Protein AF-A0A920KFE5-F1 (afdb_monomer)

Sequence (121 aa):
MVWNMKVQELPQKAFAKYIPFSNIFLTIAVVLFAVSTMISWSYYGLQSWKYLFGRGKRADITYKLLFLLFVVIGASASMNSVWGFSDAMIFAMVFPNMIGLYLLFPVVKMQLQRYLEAIKK

pLDDT: mean 78.82, std 10.47, range [38.78, 93.25]

Secondary structure (DSSP, 8-state):
----HHHHHHHHHHHHHHSTTHHHHHHHHHHHHHHHHHHHHHHHHHHHHHHHH-S-HHHHHHHHHHHHHHHHHHHHS-HHHHHHHHHHHHHHHHHHHHHHHHHHHHHHHHHHHHHHHHHT-

Structure (mmCIF, N/CA/C/O backbone):
data_AF-A0A920KFE5-F1
#
_entry.id   AF-A0A920KFE5-F1
#
loop_
_atom_site.group_PDB
_atom_site.id
_atom_site.type_symbol
_atom_site.label_atom_id
_atom_site.label_alt_id
_atom_site.label_comp_id
_atom_site.label_asym_id
_atom_site.label_entity_id
_atom_site.label_seq_id
_atom_site.pdbx_PDB_ins_code
_atom_site.Cartn_x
_atom_site.Cartn_y
_atom_site.Cartn_z
_atom_site.occupancy
_atom_site.B_iso_or_equiv
_atom_site.auth_seq_id
_atom_site.auth_comp_id
_atom_site.auth_asym_id
_atom_site.auth_atom_id
_atom_site.pdbx_PDB_model_num
ATOM 1 N N . MET A 1 1 ? -4.751 -0.201 -10.730 1.00 42.47 1 MET A N 1
ATOM 2 C CA . MET A 1 1 ? -3.840 0.960 -10.926 1.00 42.47 1 MET A CA 1
ATOM 3 C C . MET A 1 1 ? -3.102 0.661 -12.211 1.00 42.47 1 MET A C 1
ATOM 5 O O . MET A 1 1 ? -2.198 -0.155 -12.178 1.00 42.47 1 MET A O 1
ATOM 9 N N . VAL A 1 2 ? -3.563 1.205 -13.338 1.00 38.78 2 VAL A N 1
ATOM 10 C CA . VAL A 1 2 ? -3.136 0.775 -14.680 1.00 38.78 2 VAL A CA 1
ATOM 11 C C . VAL A 1 2 ? -2.155 1.794 -15.255 1.00 38.78 2 VAL A C 1
ATOM 13 O O . VAL A 1 2 ? -2.545 2.741 -15.930 1.00 38.78 2 VAL A O 1
ATOM 16 N N . TRP A 1 3 ? -0.869 1.613 -14.965 1.00 52.53 3 TRP A N 1
ATOM 17 C CA . TRP A 1 3 ? 0.235 2.394 -15.534 1.00 52.53 3 TRP A CA 1
ATOM 18 C C . TRP A 1 3 ? 0.879 1.644 -16.702 1.00 52.53 3 TRP A C 1
ATOM 20 O O . TRP A 1 3 ? 2.064 1.328 -16.670 1.00 52.53 3 TRP A O 1
ATOM 30 N N . ASN A 1 4 ? 0.114 1.326 -17.748 1.00 55.53 4 ASN A N 1
ATOM 31 C CA . ASN A 1 4 ? 0.712 0.691 -18.923 1.00 55.53 4 ASN A CA 1
ATOM 32 C C . ASN A 1 4 ? 1.717 1.652 -19.593 1.00 55.53 4 ASN A C 1
ATOM 34 O O . ASN A 1 4 ? 1.533 2.869 -19.536 1.00 55.53 4 ASN A O 1
ATOM 38 N N . MET A 1 5 ? 2.750 1.129 -20.263 1.00 57.16 5 MET A N 1
ATOM 39 C CA . MET A 1 5 ? 3.823 1.936 -20.875 1.00 57.16 5 MET A CA 1
ATOM 40 C C . MET A 1 5 ? 3.271 3.045 -21.791 1.00 57.16 5 MET A C 1
ATOM 42 O O . MET A 1 5 ? 3.742 4.179 -21.755 1.00 57.16 5 MET A O 1
ATOM 46 N N . LYS A 1 6 ? 2.161 2.779 -22.493 1.00 58.25 6 LYS A N 1
ATOM 47 C CA . LYS A 1 6 ? 1.459 3.777 -23.322 1.00 58.25 6 LYS A CA 1
ATOM 48 C C . LYS A 1 6 ? 0.950 4.998 -22.544 1.00 58.25 6 LYS A C 1
ATOM 50 O O . LYS A 1 6 ? 0.946 6.099 -23.086 1.00 58.25 6 LYS A O 1
ATOM 55 N N . VAL A 1 7 ? 0.528 4.822 -21.291 1.00 63.78 7 VAL A N 1
ATOM 56 C CA . VAL A 1 7 ? 0.017 5.906 -20.432 1.00 63.78 7 VAL A CA 1
ATOM 57 C C . VAL A 1 7 ? 1.150 6.827 -19.984 1.00 63.78 7 VAL A C 1
ATOM 59 O O . VAL A 1 7 ? 0.916 8.012 -19.786 1.00 63.78 7 VAL A O 1
ATOM 62 N N . GLN A 1 8 ? 2.379 6.316 -19.863 1.00 60.91 8 GLN A N 1
ATOM 63 C CA . GLN A 1 8 ? 3.544 7.131 -19.506 1.00 60.91 8 GLN A CA 1
ATOM 64 C C . GLN A 1 8 ? 4.133 7.879 -20.711 1.00 60.91 8 GLN A C 1
ATOM 66 O O . GLN A 1 8 ? 4.607 9.007 -20.566 1.00 60.91 8 GLN A O 1
ATOM 71 N N . GLU A 1 9 ? 4.044 7.300 -21.910 1.00 64.44 9 GLU A N 1
ATOM 72 C CA . GLU A 1 9 ? 4.538 7.933 -23.138 1.00 64.44 9 GLU A CA 1
ATOM 73 C C . GLU A 1 9 ? 3.733 9.169 -23.561 1.00 64.44 9 GLU A C 1
ATOM 75 O O . GLU A 1 9 ? 4.300 10.118 -24.099 1.00 64.44 9 GLU A O 1
ATOM 80 N N . LEU A 1 10 ? 2.414 9.161 -23.354 1.00 67.81 10 LEU A N 1
ATOM 81 C CA . LEU A 1 10 ? 1.513 10.240 -23.778 1.00 67.81 10 LEU A CA 1
ATOM 82 C C . LEU A 1 10 ? 1.844 11.587 -23.103 1.00 67.81 10 LEU A C 1
ATOM 84 O O . LEU A 1 10 ? 2.051 12.566 -23.824 1.00 67.81 10 LEU A O 1
ATOM 88 N N . PRO A 1 11 ? 1.976 11.660 -21.763 1.00 68.31 11 PRO A N 1
ATOM 89 C CA . PRO A 1 11 ? 2.429 12.861 -21.075 1.00 68.31 11 PRO A CA 1
ATOM 90 C C . PRO A 1 11 ? 3.840 13.264 -21.498 1.00 68.31 11 PRO A C 1
ATOM 92 O O . PRO A 1 11 ? 4.051 14.424 -21.827 1.00 68.31 11 PRO A O 1
ATOM 95 N N . GLN A 1 12 ? 4.799 12.330 -21.550 1.00 68.44 12 GLN A N 1
ATOM 96 C CA . GLN A 1 12 ? 6.178 12.654 -21.941 1.00 68.44 12 GLN A CA 1
ATOM 97 C C . GLN A 1 12 ? 6.240 13.291 -23.339 1.00 68.44 12 GLN A C 1
ATOM 99 O O . GLN A 1 12 ? 6.842 14.351 -23.502 1.00 68.44 12 GLN A O 1
ATOM 104 N N . LYS A 1 13 ? 5.543 12.713 -24.328 1.00 73.75 13 LYS A N 1
ATOM 105 C CA . LYS A 1 13 ? 5.445 13.262 -25.693 1.00 73.75 13 LYS A CA 1
ATOM 106 C C . LYS A 1 13 ? 4.725 14.613 -25.730 1.00 73.75 13 LYS A C 1
ATOM 108 O O . LYS A 1 13 ? 5.131 15.493 -26.486 1.00 73.75 13 LYS A O 1
ATOM 113 N N . ALA A 1 14 ? 3.683 14.798 -24.917 1.00 74.62 14 ALA A N 1
ATOM 114 C CA . ALA A 1 14 ? 2.970 16.069 -24.822 1.00 74.62 14 ALA A CA 1
ATOM 115 C C . ALA A 1 14 ? 3.846 17.173 -24.206 1.00 74.62 14 ALA A C 1
ATOM 117 O O . ALA A 1 14 ? 3.944 18.255 -24.776 1.00 74.62 14 ALA A O 1
ATOM 118 N N . PHE A 1 15 ? 4.539 16.905 -23.097 1.00 69.62 15 PHE A N 1
ATOM 119 C CA . PHE A 1 15 ? 5.399 17.888 -22.430 1.00 69.62 15 PHE A CA 1
ATOM 120 C C . PHE A 1 15 ? 6.652 18.224 -23.247 1.00 69.62 15 PHE A C 1
ATOM 122 O O . PHE A 1 15 ? 7.004 19.400 -23.341 1.00 69.62 15 PHE A O 1
ATOM 129 N N . ALA A 1 16 ? 7.259 17.237 -23.919 1.00 71.44 16 ALA A N 1
ATOM 130 C CA . ALA A 1 16 ? 8.416 17.453 -24.794 1.00 71.44 16 ALA A CA 1
ATOM 131 C C . ALA A 1 16 ? 8.127 18.414 -25.959 1.00 71.44 16 ALA A C 1
ATOM 133 O O . ALA A 1 16 ? 9.040 19.061 -26.465 1.00 71.44 16 ALA A O 1
ATOM 134 N N . LYS A 1 17 ? 6.860 18.517 -26.386 1.00 70.94 17 LYS A N 1
ATOM 135 C CA . LYS A 1 17 ? 6.433 19.414 -27.467 1.00 70.94 17 LYS A CA 1
ATOM 136 C C . LYS A 1 17 ? 6.407 20.890 -27.049 1.00 70.94 17 LYS A C 1
ATOM 138 O O . LYS A 1 17 ? 6.577 21.750 -27.906 1.00 70.94 17 LYS A O 1
ATOM 143 N N . TYR A 1 18 ? 6.182 21.185 -25.768 1.00 72.25 18 TYR A N 1
ATOM 144 C CA . TYR A 1 18 ? 5.968 22.556 -25.280 1.00 72.25 18 TYR A CA 1
ATOM 145 C C . TYR A 1 18 ? 7.075 23.067 -24.349 1.00 72.25 18 TYR A C 1
ATOM 147 O O . TYR A 1 18 ? 7.218 24.278 -24.206 1.00 72.25 18 TYR A O 1
ATOM 155 N N . ILE A 1 19 ? 7.860 22.182 -23.722 1.00 68.94 19 ILE A N 1
ATOM 156 C CA . ILE A 1 19 ? 8.910 22.554 -22.766 1.00 68.94 19 ILE A CA 1
ATOM 157 C C . ILE A 1 19 ? 10.209 21.799 -23.111 1.00 68.94 19 ILE A C 1
ATOM 159 O O . ILE A 1 19 ? 10.278 20.582 -22.919 1.00 68.94 19 ILE A O 1
ATOM 163 N N . PRO A 1 20 ? 11.269 22.478 -23.592 1.00 64.88 20 PRO A N 1
ATOM 164 C CA . PRO A 1 20 ? 12.576 21.844 -23.757 1.00 64.88 20 PRO A CA 1
ATOM 165 C C . PRO A 1 20 ? 13.108 21.356 -22.393 1.00 64.88 20 PRO A C 1
ATOM 167 O O . PRO A 1 20 ? 12.861 21.985 -21.370 1.00 64.88 20 PRO A O 1
ATOM 170 N N . PHE A 1 21 ? 13.816 20.219 -22.365 1.00 67.19 21 PHE A N 1
ATOM 171 C CA . PHE A 1 21 ? 14.294 19.514 -21.151 1.00 67.19 21 PHE A CA 1
ATOM 172 C C . PHE A 1 21 ? 13.237 18.847 -20.240 1.00 67.19 21 PHE A C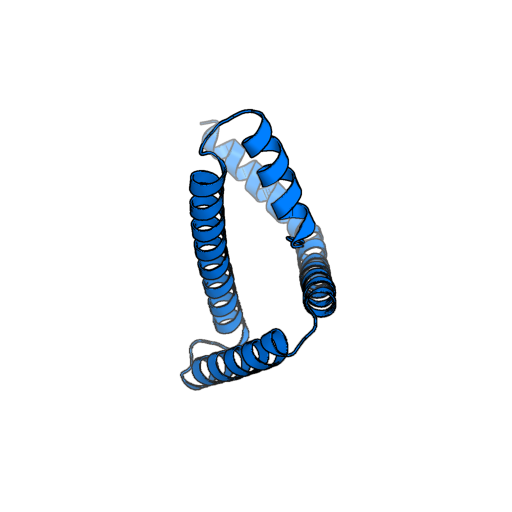 1
ATOM 174 O O . PHE A 1 21 ? 13.618 18.173 -19.277 1.00 67.19 21 PHE A O 1
ATOM 181 N N . SER A 1 22 ? 11.936 18.907 -20.551 1.00 68.38 22 SER A N 1
ATOM 182 C CA . SER A 1 22 ? 10.887 18.306 -19.702 1.00 68.38 22 SER A CA 1
ATOM 183 C C . SER A 1 22 ? 11.037 16.796 -19.491 1.00 68.38 22 SER A C 1
ATOM 185 O O . SER A 1 22 ? 10.667 16.284 -18.438 1.00 68.38 22 SER A O 1
ATOM 187 N N . ASN A 1 23 ? 11.596 16.073 -20.465 1.00 70.50 23 ASN A N 1
ATOM 188 C CA . ASN A 1 23 ? 11.731 14.614 -20.416 1.00 70.50 23 ASN A CA 1
ATOM 189 C C . ASN A 1 23 ? 12.596 14.130 -19.247 1.00 70.50 23 ASN A C 1
ATOM 191 O O . ASN A 1 23 ? 12.241 13.149 -18.595 1.00 70.50 23 ASN A O 1
ATOM 195 N N . ILE A 1 24 ? 13.705 14.817 -18.954 1.00 77.25 24 ILE A N 1
ATOM 196 C CA . ILE A 1 24 ? 14.613 14.427 -17.863 1.00 77.25 24 ILE A CA 1
ATOM 197 C C . ILE A 1 24 ? 13.929 14.662 -16.514 1.00 77.25 24 ILE A C 1
ATOM 199 O O . ILE A 1 24 ? 13.914 13.772 -15.664 1.00 77.25 24 ILE A O 1
ATOM 203 N N . PHE A 1 25 ? 13.288 15.821 -16.349 1.00 81.62 25 PHE A N 1
ATOM 204 C CA . PHE A 1 25 ? 12.536 16.144 -15.140 1.00 81.62 25 PHE A CA 1
ATOM 205 C C . PHE A 1 25 ? 11.371 15.169 -14.905 1.00 81.62 25 PHE A C 1
ATOM 207 O O . PHE A 1 25 ? 11.245 14.619 -13.811 1.00 81.62 25 PHE A O 1
ATOM 214 N N . LEU A 1 26 ? 10.561 14.889 -15.936 1.00 79.62 26 LEU A N 1
ATOM 215 C CA . LEU A 1 26 ? 9.461 13.925 -15.839 1.00 79.62 26 LEU A CA 1
ATOM 216 C C . LEU A 1 26 ? 9.961 12.518 -15.514 1.00 79.62 26 LEU A C 1
ATOM 218 O O . LEU A 1 26 ? 9.335 11.831 -14.714 1.00 79.62 26 LEU A O 1
ATOM 222 N N . THR A 1 27 ? 11.078 12.082 -16.098 1.00 79.94 27 THR A N 1
ATOM 223 C CA . THR A 1 27 ? 11.631 10.749 -15.818 1.00 79.94 27 THR A CA 1
ATOM 224 C C . THR A 1 27 ? 12.028 10.621 -14.350 1.00 79.94 27 THR A C 1
ATOM 226 O O . THR A 1 27 ? 11.641 9.656 -13.694 1.00 79.94 27 THR A O 1
ATOM 229 N N . ILE A 1 28 ? 12.725 11.621 -13.800 1.00 84.06 28 ILE A N 1
ATOM 230 C CA . ILE A 1 28 ? 13.100 11.643 -12.377 1.00 84.06 28 ILE A CA 1
ATOM 231 C C . ILE A 1 28 ? 11.850 11.659 -11.486 1.00 84.06 28 ILE A C 1
ATOM 233 O O . ILE A 1 28 ? 11.766 10.887 -10.530 1.00 84.06 28 ILE A O 1
ATOM 237 N N . ALA A 1 29 ? 10.855 12.487 -11.814 1.00 83.56 29 ALA A N 1
ATOM 238 C CA . ALA A 1 29 ? 9.605 12.567 -11.063 1.00 83.56 29 ALA A CA 1
ATOM 239 C C . ALA A 1 29 ? 8.833 11.234 -11.065 1.00 83.56 29 ALA A C 1
ATOM 241 O O . ALA A 1 29 ? 8.357 10.799 -10.017 1.00 83.56 29 ALA A O 1
ATOM 242 N N . VAL A 1 30 ? 8.749 10.552 -12.213 1.00 83.31 30 VAL A N 1
ATOM 243 C CA . VAL A 1 30 ? 8.082 9.246 -12.339 1.00 83.31 30 VAL A CA 1
ATOM 244 C C . VAL A 1 30 ? 8.824 8.168 -11.551 1.00 83.31 30 VAL A C 1
ATOM 246 O O . VAL A 1 30 ? 8.178 7.370 -10.875 1.00 83.31 30 VAL A O 1
ATOM 249 N N . VAL A 1 31 ? 10.159 8.159 -11.574 1.00 84.25 31 VAL A N 1
ATOM 250 C CA . VAL A 1 31 ? 10.958 7.207 -10.783 1.00 84.25 31 VAL A CA 1
ATOM 251 C C . VAL A 1 31 ? 10.746 7.431 -9.285 1.00 84.25 31 VAL A C 1
ATOM 253 O O . VAL A 1 31 ? 10.463 6.477 -8.562 1.00 84.25 31 VAL A O 1
ATOM 256 N N . LEU A 1 32 ? 10.808 8.680 -8.813 1.00 85.31 32 LEU A N 1
ATOM 257 C CA . LEU A 1 32 ? 10.550 9.011 -7.407 1.00 85.31 32 LEU A CA 1
ATOM 258 C C . LEU A 1 32 ? 9.125 8.632 -6.980 1.00 85.31 32 LEU A C 1
ATOM 260 O O . LEU A 1 32 ? 8.931 8.084 -5.894 1.00 85.31 32 LEU A O 1
ATOM 264 N N . PHE A 1 33 ? 8.138 8.867 -7.845 1.00 83.75 33 PHE A N 1
ATOM 265 C CA . PHE A 1 33 ? 6.748 8.483 -7.608 1.00 83.75 33 PHE A CA 1
ATOM 266 C C . PHE A 1 33 ? 6.550 6.960 -7.575 1.00 83.75 33 PHE A C 1
ATOM 268 O O . PHE A 1 33 ? 5.808 6.438 -6.740 1.00 83.75 33 PHE A O 1
ATOM 275 N N . ALA A 1 34 ? 7.231 6.223 -8.453 1.00 82.88 34 ALA A N 1
ATOM 276 C CA . ALA A 1 34 ? 7.196 4.766 -8.451 1.00 82.88 34 ALA A CA 1
ATOM 277 C C . ALA A 1 34 ? 7.802 4.204 -7.155 1.00 82.88 34 ALA A C 1
ATOM 279 O O . ALA A 1 34 ? 7.205 3.326 -6.531 1.00 82.88 34 ALA A O 1
ATOM 280 N N . VAL A 1 35 ? 8.943 4.745 -6.708 1.00 86.00 35 VAL A N 1
ATOM 281 C CA . VAL A 1 35 ? 9.595 4.341 -5.452 1.00 86.00 35 VAL A CA 1
ATOM 282 C C . VAL A 1 35 ? 8.706 4.626 -4.243 1.00 86.00 35 VAL A C 1
ATOM 284 O O . VAL A 1 35 ? 8.510 3.731 -3.419 1.00 86.00 35 VAL A O 1
ATOM 287 N N . SER A 1 36 ? 8.121 5.822 -4.138 1.00 84.31 36 SER A N 1
ATOM 288 C CA . SER A 1 36 ? 7.234 6.156 -3.015 1.00 84.31 36 SER A CA 1
ATOM 289 C C . SER A 1 36 ? 6.007 5.243 -2.972 1.00 84.31 36 SER A C 1
ATOM 291 O O . SER A 1 36 ? 5.670 4.710 -1.914 1.00 84.31 36 SER A O 1
ATOM 293 N N . THR A 1 37 ? 5.407 4.973 -4.134 1.00 82.12 37 THR A N 1
ATOM 294 C CA . THR A 1 37 ? 4.270 4.058 -4.270 1.00 82.12 37 THR A CA 1
ATOM 295 C C . THR A 1 37 ? 4.655 2.649 -3.814 1.00 82.12 37 THR A C 1
ATOM 297 O O . THR A 1 37 ? 3.977 2.077 -2.960 1.00 82.12 37 THR A O 1
ATOM 300 N N . MET A 1 38 ? 5.775 2.099 -4.296 1.00 80.81 38 MET A N 1
ATOM 301 C CA . MET A 1 38 ? 6.246 0.767 -3.891 1.00 80.81 38 MET A CA 1
ATOM 302 C C . MET A 1 38 ? 6.462 0.649 -2.377 1.00 80.81 38 MET A C 1
ATOM 304 O O . MET A 1 38 ? 6.080 -0.361 -1.781 1.00 80.81 38 MET A O 1
ATOM 308 N N . ILE A 1 39 ? 7.025 1.680 -1.738 1.00 83.75 39 ILE A N 1
ATOM 309 C CA . ILE A 1 39 ? 7.228 1.702 -0.282 1.00 83.75 39 ILE A CA 1
ATOM 310 C C . ILE A 1 39 ? 5.881 1.664 0.452 1.00 83.75 39 ILE A C 1
ATOM 312 O O . ILE A 1 39 ? 5.709 0.851 1.364 1.00 83.75 39 ILE A O 1
ATOM 316 N N . SER A 1 40 ? 4.910 2.489 0.045 1.00 85.38 40 SER A N 1
ATOM 317 C CA . SER A 1 40 ? 3.577 2.510 0.659 1.00 85.38 40 SER A CA 1
ATOM 318 C C . SER A 1 40 ? 2.868 1.159 0.546 1.00 85.38 40 SER A C 1
ATOM 320 O O . SER A 1 40 ? 2.380 0.642 1.550 1.00 85.38 40 SER A O 1
ATOM 322 N N . TRP A 1 41 ? 2.855 0.543 -0.641 1.00 81.56 41 TRP A N 1
ATOM 323 C CA . TRP A 1 41 ? 2.217 -0.765 -0.842 1.00 81.56 41 TRP A CA 1
ATOM 324 C C . TRP A 1 41 ? 2.909 -1.884 -0.057 1.00 81.56 41 TRP A C 1
ATOM 326 O O . TRP A 1 41 ? 2.230 -2.732 0.522 1.00 81.56 41 TRP A O 1
ATOM 336 N N . SER A 1 42 ? 4.240 -1.856 0.036 1.00 79.31 42 SER A N 1
ATOM 337 C CA . SER A 1 42 ? 5.000 -2.794 0.871 1.00 79.31 42 SER A CA 1
ATOM 338 C C . SER A 1 42 ? 4.646 -2.656 2.357 1.00 79.31 42 SER A C 1
ATOM 340 O O . SER A 1 42 ? 4.400 -3.656 3.039 1.00 79.31 42 SER A O 1
ATOM 342 N N . TYR A 1 43 ? 4.541 -1.419 2.858 1.00 80.62 43 TYR A N 1
ATOM 343 C CA . TYR A 1 43 ? 4.154 -1.150 4.243 1.00 80.62 43 TYR A CA 1
ATOM 344 C C . TYR A 1 43 ? 2.723 -1.614 4.547 1.00 80.62 43 TYR A C 1
ATOM 346 O O . TYR A 1 43 ? 2.504 -2.311 5.542 1.00 80.62 43 TYR A O 1
ATOM 354 N N . TYR A 1 44 ? 1.758 -1.280 3.683 1.00 81.12 44 TYR A N 1
ATOM 355 C CA . TYR A 1 44 ? 0.375 -1.732 3.842 1.00 81.12 44 TYR A CA 1
ATOM 356 C C . TYR A 1 44 ? 0.274 -3.262 3.810 1.00 81.12 44 TYR A C 1
ATOM 358 O O . TYR A 1 44 ? -0.377 -3.836 4.681 1.00 81.12 44 TYR A O 1
ATOM 366 N N . GLY A 1 45 ? 0.984 -3.931 2.895 1.00 78.62 45 GLY A N 1
ATOM 367 C CA . GLY A 1 45 ? 1.024 -5.394 2.813 1.00 78.62 45 GLY A CA 1
ATOM 368 C C . GLY A 1 45 ? 1.553 -6.054 4.089 1.00 78.62 45 GLY A C 1
ATOM 369 O O . GLY A 1 45 ? 0.923 -6.970 4.624 1.00 78.62 45 GLY A O 1
ATOM 370 N N . LEU A 1 46 ? 2.660 -5.548 4.643 1.00 75.12 46 LEU A N 1
ATOM 371 C CA . LEU A 1 46 ? 3.226 -6.063 5.893 1.00 75.12 46 LEU A CA 1
ATOM 372 C C . LEU A 1 46 ? 2.286 -5.845 7.086 1.00 75.12 46 LEU A C 1
ATOM 374 O O . LEU A 1 46 ? 2.175 -6.711 7.958 1.00 75.12 46 LEU A O 1
ATOM 378 N N . GLN A 1 47 ? 1.612 -4.696 7.144 1.00 79.25 47 GLN A N 1
ATOM 379 C CA . GLN A 1 47 ? 0.657 -4.393 8.206 1.00 79.25 47 GLN A CA 1
ATOM 380 C C . GLN A 1 47 ? -0.569 -5.313 8.130 1.00 79.25 47 GLN A C 1
ATOM 382 O O . GLN A 1 47 ? -0.961 -5.882 9.152 1.00 79.25 47 GLN A O 1
ATOM 387 N N . SER A 1 48 ? -1.125 -5.528 6.933 1.00 78.31 48 SER A N 1
ATOM 388 C CA . SER A 1 48 ? -2.218 -6.481 6.701 1.00 78.31 48 SER A CA 1
ATOM 389 C C . SER A 1 48 ? -1.814 -7.910 7.067 1.00 78.31 48 SER A C 1
ATOM 391 O O . SER A 1 48 ? -2.579 -8.621 7.717 1.00 78.31 48 SER A O 1
ATOM 393 N N . TRP A 1 49 ? -0.589 -8.324 6.735 1.00 76.12 49 TRP A N 1
ATOM 394 C CA . TRP A 1 49 ? -0.077 -9.649 7.085 1.00 76.12 49 TRP A CA 1
ATOM 395 C C . TRP A 1 49 ? 0.072 -9.842 8.599 1.00 76.12 49 TRP A C 1
ATOM 397 O O . TRP A 1 49 ? -0.358 -10.857 9.151 1.00 76.12 49 TRP A O 1
ATOM 407 N N . LYS A 1 50 ? 0.627 -8.841 9.295 1.00 77.44 50 LYS A N 1
ATOM 408 C CA . LYS A 1 50 ? 0.733 -8.840 10.763 1.00 77.44 50 LYS A CA 1
ATOM 409 C C . LYS A 1 50 ? -0.636 -8.855 11.443 1.00 77.44 50 LYS A C 1
ATOM 411 O O . LYS A 1 50 ? -0.752 -9.442 12.516 1.00 77.44 50 LYS A O 1
ATOM 416 N N . TYR A 1 51 ? -1.638 -8.212 10.844 1.00 77.19 51 TYR A N 1
ATOM 417 C CA . TYR A 1 51 ? -3.013 -8.210 11.341 1.00 77.19 51 TYR A CA 1
ATOM 418 C C . TYR A 1 51 ? -3.687 -9.583 11.185 1.00 77.19 51 TYR A C 1
ATOM 420 O O . TYR A 1 51 ? -4.330 -10.042 12.122 1.00 77.19 51 TYR A O 1
ATOM 428 N N . LEU A 1 52 ? -3.493 -10.266 10.049 1.00 74.06 52 LEU A N 1
ATOM 429 C CA . LEU A 1 52 ? -4.113 -11.569 9.769 1.00 74.06 52 LEU A CA 1
ATOM 430 C C . LEU A 1 52 ? -3.454 -12.745 10.507 1.00 74.06 52 LEU A C 1
ATOM 432 O O . LEU A 1 52 ? -4.154 -13.633 10.984 1.00 74.06 52 LEU A O 1
ATOM 436 N N . PHE A 1 53 ? -2.120 -12.771 10.600 1.00 71.50 53 PHE A N 1
ATOM 437 C CA . PHE A 1 53 ? -1.372 -13.950 11.072 1.00 71.50 53 PHE A CA 1
ATOM 438 C C . PHE A 1 53 ? -0.591 -13.727 12.379 1.00 71.50 53 PHE A C 1
ATOM 440 O O . PHE A 1 53 ? 0.072 -14.641 12.873 1.00 71.50 53 PHE A O 1
ATOM 447 N N . GLY A 1 54 ? -0.671 -12.528 12.965 1.00 66.25 54 GLY A N 1
ATOM 448 C CA . GLY A 1 54 ? -0.009 -12.183 14.224 1.00 66.25 54 GLY A CA 1
ATOM 449 C C . GLY A 1 54 ? 1.488 -11.859 14.096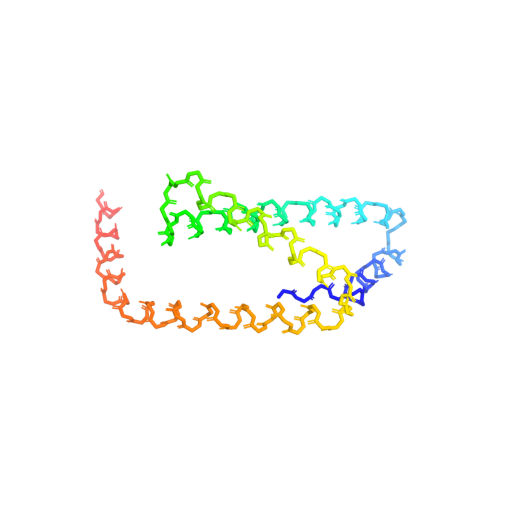 1.00 66.25 54 GLY A C 1
ATOM 450 O O . GLY A 1 54 ? 2.143 -12.090 13.078 1.00 66.25 54 GLY A O 1
ATOM 451 N N . ARG A 1 55 ? 2.066 -11.284 15.161 1.00 66.12 55 ARG A N 1
ATOM 452 C CA . ARG A 1 55 ? 3.483 -10.866 15.219 1.00 66.12 55 ARG A CA 1
ATOM 453 C C . ARG A 1 55 ? 4.400 -12.036 15.603 1.00 66.12 55 ARG A C 1
ATOM 455 O O . ARG A 1 55 ? 4.949 -12.060 16.699 1.00 66.12 55 ARG A O 1
ATOM 462 N N . GLY A 1 56 ? 4.564 -13.015 14.715 1.00 72.50 56 GLY A N 1
ATOM 463 C CA . GLY A 1 56 ? 5.484 -14.145 14.912 1.00 72.50 56 GLY A CA 1
ATOM 464 C C . GLY A 1 56 ? 6.648 -14.162 13.915 1.00 72.50 56 GLY A C 1
ATOM 465 O O . GLY A 1 56 ? 6.462 -13.829 12.747 1.00 72.50 56 GLY A O 1
ATOM 466 N N . LYS A 1 57 ? 7.837 -14.640 14.330 1.00 68.94 57 LYS A N 1
ATOM 467 C CA . LYS A 1 57 ? 8.991 -14.878 13.424 1.00 68.94 57 LYS A CA 1
ATOM 468 C C . LYS A 1 57 ? 8.628 -15.763 12.220 1.00 68.94 57 LYS A C 1
ATOM 470 O O . LYS A 1 57 ? 9.146 -15.556 11.131 1.00 68.94 57 LYS A O 1
ATOM 475 N N . ARG A 1 58 ? 7.717 -16.728 12.409 1.00 69.56 58 ARG A N 1
ATOM 476 C CA . ARG A 1 58 ? 7.213 -17.604 11.337 1.00 69.56 58 ARG A CA 1
ATOM 477 C C . ARG A 1 58 ? 6.377 -16.837 10.307 1.00 69.56 58 ARG A C 1
ATOM 479 O O . ARG A 1 58 ? 6.583 -17.033 9.120 1.00 69.56 58 ARG A O 1
ATOM 486 N N . ALA A 1 59 ? 5.512 -15.918 10.745 1.00 70.12 59 ALA A N 1
ATOM 487 C CA . ALA A 1 59 ? 4.713 -15.090 9.842 1.00 70.12 59 ALA A CA 1
ATOM 488 C C . ALA A 1 59 ? 5.599 -14.175 8.977 1.00 70.12 59 ALA A C 1
ATOM 490 O O . ALA A 1 59 ? 5.341 -14.032 7.786 1.00 70.12 59 ALA A O 1
ATOM 491 N N . ASP A 1 60 ? 6.671 -13.614 9.545 1.00 70.31 60 ASP A N 1
ATOM 492 C CA . ASP A 1 60 ? 7.609 -12.750 8.813 1.00 70.31 60 ASP A CA 1
ATOM 493 C C . ASP A 1 60 ? 8.405 -13.524 7.741 1.00 70.31 60 ASP A C 1
ATOM 495 O O . ASP A 1 60 ? 8.591 -13.042 6.624 1.00 70.31 60 ASP A O 1
ATOM 499 N N . ILE A 1 61 ? 8.823 -14.760 8.045 1.00 77.88 61 ILE A N 1
ATOM 500 C CA . ILE A 1 61 ? 9.507 -15.641 7.081 1.00 77.88 61 ILE A CA 1
ATOM 501 C C . ILE A 1 61 ? 8.559 -16.063 5.950 1.00 77.88 61 ILE A C 1
ATOM 503 O O . ILE A 1 61 ? 8.951 -16.009 4.785 1.00 77.88 61 ILE A O 1
ATOM 507 N N . THR A 1 62 ? 7.308 -16.419 6.260 1.00 78.88 62 THR A N 1
ATOM 508 C CA . THR A 1 62 ? 6.313 -16.785 5.239 1.00 78.88 62 THR A CA 1
ATOM 509 C C . THR A 1 62 ? 6.003 -15.618 4.301 1.00 78.88 62 THR A C 1
ATOM 511 O O . THR A 1 62 ? 5.930 -15.825 3.092 1.00 78.88 62 THR A O 1
ATOM 514 N N . TYR A 1 63 ? 5.888 -14.388 4.822 1.00 76.31 63 TYR A N 1
ATOM 515 C CA . TYR A 1 63 ? 5.681 -13.200 3.985 1.00 76.31 63 TYR A CA 1
ATOM 516 C C . TYR A 1 63 ? 6.857 -12.967 3.036 1.00 76.31 63 TYR A C 1
ATOM 518 O O . TYR A 1 63 ? 6.651 -12.764 1.844 1.00 76.31 63 TYR A O 1
ATOM 526 N N . LYS A 1 64 ? 8.097 -13.047 3.537 1.00 76.88 64 LYS A N 1
ATOM 527 C CA . LYS A 1 64 ? 9.303 -12.875 2.711 1.00 76.88 64 LYS A CA 1
ATOM 528 C C . LYS A 1 64 ? 9.417 -13.947 1.624 1.00 76.88 64 LYS A C 1
ATOM 530 O O . LYS A 1 64 ? 9.764 -13.611 0.496 1.00 76.88 64 LYS A O 1
ATOM 535 N N . LEU A 1 65 ? 9.088 -15.204 1.937 1.00 83.31 65 LEU A N 1
ATOM 536 C CA . LEU A 1 65 ? 9.065 -16.306 0.966 1.00 83.31 65 LEU A CA 1
ATOM 537 C C . LEU A 1 65 ? 8.000 -16.100 -0.113 1.00 83.31 65 LEU A C 1
ATOM 539 O O . LEU A 1 65 ? 8.318 -16.194 -1.295 1.00 83.31 65 LEU A O 1
ATOM 543 N N . LEU A 1 66 ? 6.764 -15.775 0.278 1.00 82.69 66 LEU A N 1
ATOM 544 C CA . LEU A 1 66 ? 5.690 -15.459 -0.668 1.00 82.69 66 LEU A CA 1
ATOM 545 C C . LEU A 1 66 ? 6.069 -14.272 -1.551 1.00 82.69 66 LEU A C 1
ATOM 547 O O . LEU A 1 66 ? 5.934 -14.352 -2.767 1.00 82.69 66 LEU A O 1
ATOM 551 N N . PHE A 1 67 ? 6.589 -13.200 -0.955 1.00 78.81 67 PHE A N 1
ATOM 552 C CA . PHE A 1 67 ? 6.995 -12.004 -1.680 1.00 78.81 67 PHE A CA 1
ATOM 553 C C . PHE A 1 67 ? 8.060 -12.317 -2.736 1.00 78.81 67 PHE A C 1
ATOM 555 O O . PHE A 1 67 ? 7.905 -11.927 -3.889 1.00 78.81 67 PHE A O 1
ATOM 562 N N . LEU A 1 68 ? 9.100 -13.079 -2.380 1.00 82.88 68 LEU A N 1
ATOM 563 C CA . LEU A 1 68 ? 10.144 -13.483 -3.325 1.00 82.88 68 LEU A CA 1
ATOM 564 C C . LEU A 1 68 ? 9.572 -14.315 -4.485 1.00 82.88 68 LEU A C 1
ATOM 566 O O . LEU A 1 68 ? 9.928 -14.106 -5.642 1.00 82.88 68 LEU A O 1
ATOM 570 N N . LEU A 1 69 ? 8.652 -15.229 -4.178 1.00 84.75 69 LEU A N 1
ATOM 571 C CA . LEU A 1 69 ? 8.021 -16.113 -5.155 1.00 84.75 69 LEU A CA 1
ATOM 572 C C . LEU A 1 69 ? 7.135 -15.317 -6.130 1.00 84.75 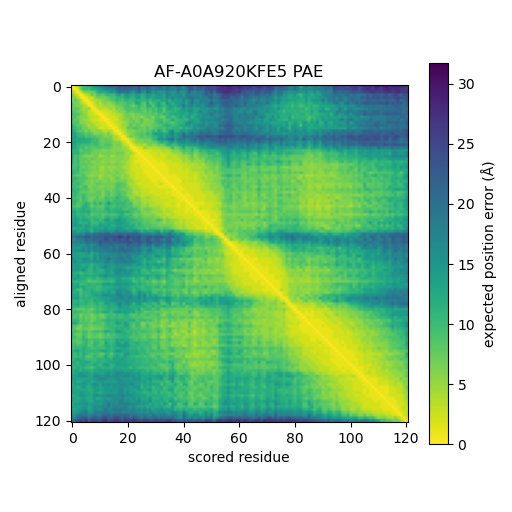69 LEU A C 1
ATOM 574 O O . LEU A 1 69 ? 7.228 -15.502 -7.342 1.00 84.75 69 LEU A O 1
ATOM 578 N N . PHE A 1 70 ? 6.362 -14.354 -5.619 1.00 80.62 70 PHE A N 1
ATOM 579 C CA . PHE A 1 70 ? 5.589 -13.418 -6.438 1.00 80.62 70 PHE A CA 1
ATOM 580 C C . PHE A 1 70 ? 6.470 -12.495 -7.286 1.00 80.62 70 PHE A C 1
ATOM 582 O O . PHE A 1 70 ? 6.092 -12.189 -8.413 1.00 80.62 70 PHE A O 1
ATOM 589 N N . VAL A 1 71 ? 7.645 -12.084 -6.800 1.00 81.31 71 VAL A N 1
ATOM 590 C CA . VAL A 1 71 ? 8.609 -11.296 -7.590 1.00 81.31 71 VAL A CA 1
ATOM 591 C C . VAL A 1 71 ? 9.150 -12.108 -8.768 1.00 81.31 71 VAL A C 1
ATOM 593 O O . VAL A 1 71 ? 9.177 -11.600 -9.886 1.00 81.31 71 VAL A O 1
ATOM 596 N N . VAL A 1 72 ? 9.530 -13.373 -8.555 1.00 82.81 72 VAL A N 1
ATOM 597 C CA . VAL A 1 72 ? 10.015 -14.256 -9.634 1.00 82.81 72 VAL A CA 1
ATOM 598 C C . VAL A 1 72 ? 8.916 -14.515 -10.667 1.00 82.81 72 VAL A C 1
ATOM 600 O O . VAL A 1 72 ? 9.152 -14.377 -11.867 1.00 82.81 72 VAL A O 1
ATOM 603 N N . ILE A 1 73 ? 7.696 -14.821 -10.214 1.00 82.25 73 ILE A N 1
ATOM 604 C CA . ILE A 1 73 ? 6.546 -15.012 -11.108 1.00 82.25 73 ILE A CA 1
ATOM 605 C C . ILE A 1 73 ? 6.246 -13.720 -11.873 1.00 82.25 73 ILE A C 1
ATOM 607 O O . ILE A 1 73 ? 6.097 -13.761 -13.092 1.00 82.25 73 ILE A O 1
ATOM 611 N N . GLY A 1 74 ? 6.212 -12.576 -11.188 1.00 75.69 74 GLY A N 1
ATOM 612 C CA . GLY A 1 74 ? 5.952 -11.267 -11.786 1.00 75.69 74 GLY A CA 1
ATOM 613 C C . GLY A 1 74 ? 6.999 -10.860 -12.822 1.00 75.69 74 GLY A C 1
ATOM 614 O O . GLY A 1 74 ? 6.637 -10.283 -13.842 1.00 75.69 74 GLY A O 1
ATOM 615 N N . ALA A 1 75 ? 8.268 -11.217 -12.610 1.00 78.25 75 ALA A N 1
ATOM 616 C CA . ALA A 1 75 ? 9.337 -11.003 -13.584 1.00 78.25 75 ALA A CA 1
ATOM 617 C C . ALA A 1 75 ? 9.222 -11.923 -14.815 1.00 78.25 75 ALA A C 1
ATOM 619 O O . ALA A 1 75 ? 9.639 -11.538 -15.904 1.00 78.25 75 ALA A O 1
ATOM 620 N N . SER A 1 76 ? 8.656 -13.125 -14.654 1.00 80.81 76 SER A N 1
ATOM 621 C CA . SER A 1 76 ? 8.426 -14.077 -15.755 1.00 80.81 76 SER A CA 1
ATOM 622 C C . SER A 1 76 ? 7.112 -13.848 -16.516 1.00 80.81 76 SER A C 1
ATOM 624 O O . SER A 1 76 ? 6.952 -14.317 -17.643 1.00 80.81 76 SER A O 1
ATOM 626 N N . ALA A 1 77 ? 6.155 -13.148 -15.904 1.00 80.62 77 ALA A N 1
ATOM 627 C CA . ALA A 1 77 ? 4.830 -12.924 -16.458 1.00 80.62 77 ALA A CA 1
ATOM 628 C C . ALA A 1 77 ? 4.828 -11.785 -17.486 1.00 80.62 77 ALA A C 1
ATOM 630 O O . ALA A 1 77 ? 5.544 -10.793 -17.365 1.00 80.62 77 ALA A O 1
ATOM 631 N N . SER A 1 78 ? 3.964 -11.900 -18.499 1.00 77.50 78 SER A N 1
ATOM 632 C CA . SER A 1 78 ? 3.794 -10.823 -19.473 1.00 77.50 78 SER A CA 1
ATOM 633 C C . SER A 1 78 ? 3.214 -9.575 -18.799 1.00 77.50 78 SER A C 1
ATOM 635 O O . SER A 1 78 ? 2.344 -9.676 -17.931 1.00 77.50 78 SER A O 1
ATOM 637 N N . MET A 1 79 ? 3.643 -8.391 -19.245 1.00 74.62 79 MET A N 1
ATOM 638 C CA . MET A 1 79 ? 3.181 -7.111 -18.697 1.00 74.62 79 MET A CA 1
ATOM 639 C C . MET A 1 79 ? 1.639 -7.029 -18.650 1.00 74.62 79 MET A C 1
ATOM 641 O O . MET A 1 79 ? 1.069 -6.613 -17.647 1.00 74.62 79 MET A O 1
ATOM 645 N N . ASN A 1 80 ? 0.944 -7.504 -19.692 1.00 75.94 80 ASN A N 1
ATOM 646 C CA . ASN A 1 80 ? -0.526 -7.531 -19.745 1.00 75.94 80 ASN A CA 1
ATOM 647 C C . ASN A 1 80 ? -1.154 -8.449 -18.685 1.00 75.94 80 ASN A C 1
ATOM 649 O O . ASN A 1 80 ? -2.177 -8.094 -18.099 1.00 75.94 80 ASN A O 1
ATOM 653 N N . SER A 1 81 ? -0.542 -9.604 -18.414 1.00 78.94 81 SER A N 1
ATOM 654 C CA . SER A 1 81 ? -1.002 -10.532 -17.375 1.00 78.94 81 SER A CA 1
ATOM 655 C C . SER A 1 81 ? -0.885 -9.912 -15.981 1.00 78.94 81 SER A C 1
ATOM 657 O O . SER A 1 81 ? -1.791 -10.066 -15.165 1.00 78.94 81 SER A O 1
ATOM 659 N N . VAL A 1 82 ? 0.193 -9.164 -15.723 1.00 78.69 82 VAL A N 1
ATOM 660 C CA . VAL A 1 82 ? 0.416 -8.481 -14.439 1.00 78.69 82 VAL A CA 1
ATOM 661 C C . VAL A 1 82 ? -0.624 -7.382 -14.204 1.00 78.69 82 VAL A C 1
ATOM 663 O O . VAL A 1 82 ? -1.162 -7.285 -13.098 1.00 78.69 82 VAL A O 1
ATOM 666 N N . TRP A 1 83 ? -0.966 -6.596 -15.233 1.00 78.00 83 TRP A N 1
ATOM 667 C CA . TRP A 1 83 ? -2.025 -5.581 -15.134 1.00 78.00 83 TRP A CA 1
ATOM 668 C C . TRP A 1 83 ? -3.383 -6.208 -14.815 1.00 78.00 83 TRP A C 1
ATOM 670 O O . TRP A 1 83 ? -4.024 -5.803 -13.847 1.00 78.00 83 TRP A O 1
ATOM 680 N N . GLY A 1 84 ? -3.788 -7.234 -15.574 1.00 82.12 84 GLY A N 1
ATOM 681 C CA . GLY A 1 84 ? -5.076 -7.902 -15.373 1.00 82.12 84 GLY A CA 1
ATOM 682 C C . GLY A 1 84 ? -5.197 -8.549 -13.991 1.00 82.12 84 GLY A C 1
ATOM 683 O O . GLY A 1 84 ? -6.228 -8.424 -13.333 1.00 82.12 84 GLY A O 1
ATOM 684 N N . PHE A 1 85 ? -4.120 -9.173 -13.508 1.00 81.56 85 PHE A N 1
ATOM 685 C CA . PHE A 1 85 ? -4.071 -9.715 -12.151 1.00 81.56 85 PHE A CA 1
ATOM 686 C C . PHE A 1 85 ? -4.165 -8.616 -11.080 1.00 81.56 85 PHE A C 1
ATOM 688 O O . PHE A 1 85 ? -4.930 -8.748 -10.126 1.00 81.56 85 PHE A O 1
ATOM 695 N N . SER A 1 86 ? -3.442 -7.506 -11.252 1.00 80.56 86 SER A N 1
ATOM 696 C CA . SER A 1 86 ? -3.458 -6.385 -10.302 1.00 80.56 86 SER A CA 1
ATOM 697 C C . SER A 1 86 ? -4.843 -5.745 -10.190 1.00 80.56 86 SER A C 1
ATOM 699 O O . SER A 1 86 ? -5.301 -5.448 -9.085 1.00 80.56 86 SER A O 1
ATOM 701 N N . ASP A 1 87 ? -5.534 -5.556 -11.315 1.00 83.44 87 ASP A N 1
ATOM 702 C CA . ASP A 1 87 ? -6.891 -5.010 -11.306 1.00 83.44 87 ASP A CA 1
ATOM 703 C C . ASP A 1 87 ? -7.885 -5.987 -10.661 1.00 83.44 87 ASP A C 1
ATOM 705 O O . ASP A 1 87 ? -8.720 -5.561 -9.862 1.00 83.44 87 ASP A O 1
ATOM 709 N N . ALA A 1 88 ? -7.745 -7.296 -10.904 1.00 85.81 88 ALA A N 1
ATOM 710 C CA . ALA A 1 88 ? -8.556 -8.316 -10.240 1.00 85.81 88 ALA A CA 1
ATOM 711 C C . ALA A 1 88 ? -8.347 -8.331 -8.713 1.00 85.81 88 ALA A C 1
ATOM 713 O O . ALA A 1 88 ? -9.317 -8.448 -7.964 1.00 85.81 88 ALA A O 1
ATOM 714 N N . MET A 1 89 ? -7.111 -8.156 -8.230 1.00 85.56 89 MET A N 1
ATOM 715 C CA . MET A 1 89 ? -6.830 -8.059 -6.791 1.00 85.56 89 MET A CA 1
ATOM 716 C C . MET A 1 89 ? -7.460 -6.816 -6.154 1.00 85.56 89 MET A C 1
ATOM 718 O O . MET A 1 89 ? -8.055 -6.912 -5.079 1.00 85.56 89 MET A O 1
ATOM 722 N N . ILE A 1 90 ? -7.356 -5.652 -6.805 1.00 85.19 90 ILE A N 1
ATOM 723 C CA . ILE A 1 90 ? -7.991 -4.416 -6.320 1.00 85.19 90 ILE A CA 1
ATOM 724 C C . ILE A 1 90 ? -9.509 -4.596 -6.285 1.00 85.19 90 ILE A C 1
ATOM 726 O O . ILE A 1 90 ? -10.146 -4.259 -5.289 1.00 85.19 90 ILE A O 1
ATOM 730 N N . PHE A 1 91 ? -10.082 -5.181 -7.335 1.00 86.94 91 PHE A N 1
ATOM 731 C CA . PHE A 1 91 ? -11.508 -5.479 -7.398 1.00 86.94 91 PHE A CA 1
ATOM 732 C C . PHE A 1 91 ? -11.944 -6.408 -6.257 1.00 86.94 91 PHE A C 1
ATOM 734 O O . PHE A 1 91 ? -12.902 -6.103 -5.548 1.00 86.94 91 PHE A O 1
ATOM 741 N N . ALA A 1 92 ? -11.190 -7.478 -5.998 1.00 89.19 92 ALA A N 1
ATOM 742 C CA . ALA A 1 92 ? -11.445 -8.390 -4.888 1.00 89.19 92 ALA A CA 1
ATOM 743 C C . ALA A 1 92 ? -11.372 -7.697 -3.516 1.00 89.19 92 ALA A C 1
ATOM 745 O O . ALA A 1 92 ? -12.146 -8.038 -2.628 1.00 89.19 92 ALA A O 1
ATOM 746 N N . MET A 1 93 ? -10.491 -6.706 -3.337 1.00 86.81 93 MET A N 1
ATOM 747 C CA . MET A 1 93 ? -10.382 -5.920 -2.101 1.00 86.81 93 MET A CA 1
ATOM 748 C C . MET A 1 93 ? -11.554 -4.940 -1.910 1.00 86.81 93 MET A C 1
ATOM 750 O O . MET A 1 93 ? -11.922 -4.631 -0.773 1.00 86.81 93 MET A O 1
ATOM 754 N N . VAL A 1 94 ? -12.152 -4.444 -2.996 1.00 90.12 94 VAL A N 1
ATOM 755 C CA . VAL A 1 94 ? -13.269 -3.489 -2.935 1.00 90.12 94 VAL A CA 1
ATOM 756 C C . VAL A 1 94 ? -14.529 -4.131 -2.346 1.00 90.12 94 VAL A C 1
ATOM 758 O O . VAL A 1 94 ? -15.175 -3.504 -1.511 1.00 90.12 94 VAL A O 1
ATOM 761 N N . PHE A 1 95 ? -14.851 -5.382 -2.688 1.00 89.12 95 PHE A N 1
ATOM 762 C CA . PHE A 1 95 ? -16.051 -6.064 -2.173 1.00 89.12 95 PHE A CA 1
ATOM 763 C C . PHE A 1 95 ? -16.150 -6.147 -0.642 1.00 89.12 95 PHE A C 1
ATOM 765 O O . PHE A 1 95 ? -17.140 -5.655 -0.097 1.00 89.12 95 PHE A O 1
ATOM 772 N N . PRO A 1 96 ? -15.174 -6.726 0.086 1.00 87.19 96 PRO A N 1
ATOM 773 C CA . PRO A 1 96 ? -15.255 -6.816 1.539 1.00 87.19 96 PRO A CA 1
ATOM 774 C C . PRO A 1 96 ? -15.264 -5.428 2.188 1.00 87.19 96 PRO A C 1
ATOM 776 O O . PRO A 1 96 ? -15.984 -5.221 3.162 1.00 87.19 96 PRO A O 1
ATOM 779 N N . ASN A 1 97 ? -14.540 -4.453 1.622 1.00 89.06 97 ASN A N 1
ATOM 780 C CA . ASN A 1 97 ? -14.568 -3.074 2.110 1.00 89.06 97 ASN A CA 1
ATOM 781 C C . ASN A 1 97 ? -15.941 -2.417 1.927 1.00 89.06 97 ASN A C 1
ATOM 783 O O . ASN A 1 97 ? -16.427 -1.774 2.853 1.00 89.06 97 ASN A O 1
ATOM 787 N N . MET A 1 98 ? -16.591 -2.590 0.773 1.00 90.94 98 MET A N 1
ATOM 788 C CA . MET A 1 98 ? -17.928 -2.040 0.525 1.00 90.94 98 MET A CA 1
ATOM 789 C C . MET A 1 98 ? -18.977 -2.650 1.455 1.00 90.94 98 MET A C 1
ATOM 791 O O . MET A 1 98 ? -19.800 -1.919 2.004 1.00 90.94 98 MET A O 1
ATOM 795 N N . ILE A 1 99 ? -18.925 -3.966 1.677 1.00 91.81 99 ILE A N 1
ATOM 796 C CA . ILE A 1 99 ? -19.819 -4.648 2.622 1.00 91.81 99 ILE A CA 1
ATOM 797 C C . ILE A 1 99 ? -19.580 -4.122 4.042 1.00 91.81 99 ILE A C 1
ATOM 799 O O . ILE A 1 99 ? -20.529 -3.763 4.738 1.00 91.81 99 ILE A O 1
ATOM 803 N N . GLY A 1 100 ? -18.315 -4.014 4.460 1.00 89.19 100 GLY A N 1
ATOM 804 C CA . GLY A 1 100 ? -17.949 -3.457 5.760 1.00 89.19 100 GLY A CA 1
ATOM 805 C C . GLY A 1 100 ? -18.451 -2.025 5.938 1.00 89.19 100 GLY A C 1
ATOM 806 O O . GLY A 1 100 ? -19.066 -1.716 6.954 1.00 89.19 100 GLY A O 1
ATOM 807 N N . LEU A 1 101 ? -18.269 -1.165 4.934 1.00 89.75 101 LEU A N 1
ATOM 808 C CA . LEU A 1 101 ? -18.738 0.218 4.973 1.00 89.75 101 LEU A CA 1
ATOM 809 C C . LEU A 1 101 ? -20.265 0.300 5.074 1.00 89.75 101 LEU A C 1
ATOM 811 O O . LEU A 1 101 ? -20.775 1.118 5.832 1.00 89.75 101 LEU A O 1
ATOM 815 N N . TYR A 1 102 ? -20.992 -0.554 4.350 1.00 91.25 102 TYR A N 1
ATOM 816 C CA . TYR A 1 102 ? -22.452 -0.605 4.420 1.00 91.25 102 TYR A CA 1
ATOM 817 C C . TYR A 1 102 ? -22.937 -0.988 5.826 1.00 91.25 102 TYR A C 1
ATOM 819 O O . TYR A 1 102 ? -23.832 -0.342 6.370 1.00 91.25 102 TYR A O 1
ATOM 827 N N . LEU A 1 103 ? -22.296 -1.976 6.458 1.00 92.00 103 LEU A N 1
ATOM 828 C CA . LEU A 1 103 ? -22.602 -2.381 7.834 1.00 92.00 103 LEU A CA 1
ATOM 829 C C . LEU A 1 103 ? -22.189 -1.324 8.870 1.00 92.00 103 LEU A C 1
ATOM 831 O O . LEU A 1 103 ? -22.888 -1.126 9.864 1.00 92.00 103 LEU A O 1
ATOM 835 N N . LEU A 1 104 ? -21.067 -0.631 8.649 1.00 90.75 104 LEU A N 1
ATOM 836 C CA . LEU A 1 104 ? -20.569 0.421 9.539 1.00 90.75 104 LEU A CA 1
ATOM 837 C C . LEU A 1 104 ? -21.246 1.778 9.313 1.00 90.75 104 LEU A C 1
ATOM 839 O O . LEU A 1 104 ? -21.115 2.654 10.167 1.00 90.75 104 LEU A O 1
ATOM 843 N N . PHE A 1 105 ? -21.985 1.968 8.218 1.00 91.38 105 PHE A N 1
ATOM 844 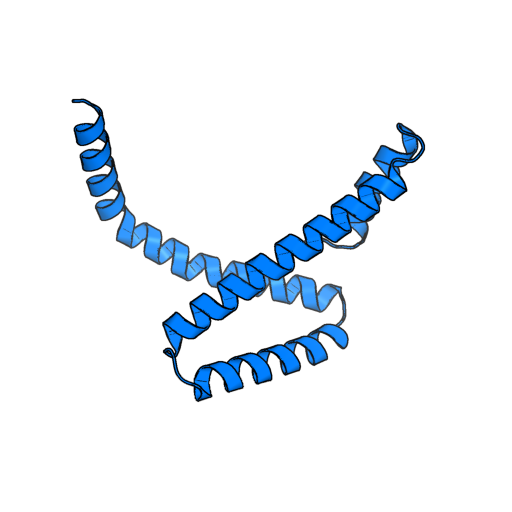C CA . PHE A 1 105 ? -22.677 3.215 7.888 1.00 91.38 105 PHE A CA 1
ATOM 845 C C . PHE A 1 105 ? -23.460 3.833 9.066 1.00 91.38 105 PHE A C 1
AT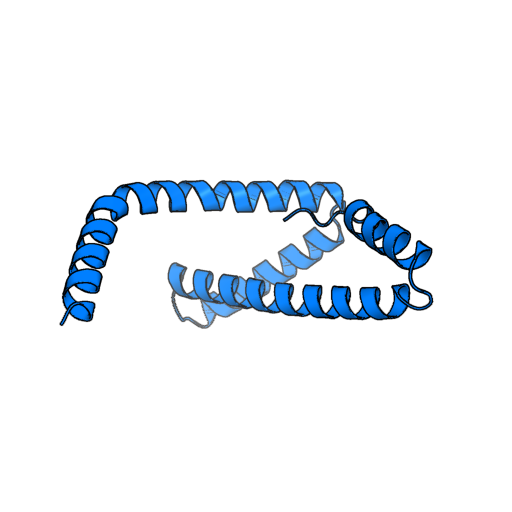OM 847 O O . PHE A 1 105 ? -23.239 5.015 9.356 1.00 91.38 105 PHE A O 1
ATOM 854 N N . PRO A 1 106 ? -24.312 3.091 9.812 1.00 89.12 106 PRO A N 1
ATOM 855 C CA . PRO A 1 106 ? -25.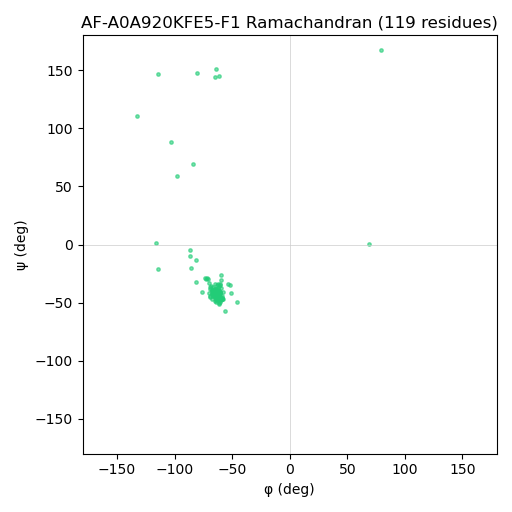010 3.652 10.972 1.00 89.12 106 PRO A CA 1
ATOM 856 C C . PRO A 1 106 ? -24.055 4.106 12.088 1.00 89.12 106 PRO A C 1
ATOM 858 O O . PRO A 1 106 ? -24.279 5.148 12.707 1.00 89.12 106 PRO A O 1
ATOM 861 N N . VAL A 1 107 ? -22.963 3.372 12.317 1.00 90.81 107 VAL A N 1
ATOM 862 C CA . VAL A 1 107 ? -21.955 3.702 13.337 1.00 90.81 107 VAL A CA 1
ATOM 863 C C . VAL A 1 107 ? -21.185 4.961 12.944 1.00 90.81 107 VAL A C 1
ATOM 865 O O . VAL A 1 107 ? -21.008 5.854 13.770 1.00 90.81 107 VAL A O 1
ATOM 868 N N . VAL A 1 108 ? -20.769 5.071 11.681 1.00 90.00 108 VAL A N 1
ATOM 869 C CA . VAL A 1 108 ? -20.063 6.250 11.159 1.00 90.00 108 VAL A CA 1
ATOM 870 C C . VAL A 1 108 ? -20.951 7.487 11.249 1.00 90.00 108 VAL A C 1
ATOM 872 O O . VAL A 1 108 ? -20.487 8.530 11.704 1.00 90.00 108 VAL A O 1
ATOM 875 N N . LYS A 1 109 ? -22.240 7.368 10.903 1.00 89.75 109 LYS A N 1
ATOM 876 C CA . LYS A 1 109 ? -23.206 8.466 11.034 1.00 89.75 109 LYS A CA 1
ATOM 877 C C . LYS A 1 109 ? -23.321 8.952 12.483 1.00 89.75 109 LYS A C 1
ATOM 879 O O . LYS A 1 109 ? -23.297 10.156 12.726 1.00 89.75 109 LYS A O 1
ATOM 884 N N . MET A 1 110 ? -23.392 8.032 13.445 1.00 92.44 110 MET A N 1
ATOM 885 C CA . MET A 1 110 ? -23.424 8.365 14.872 1.00 92.44 110 MET A CA 1
ATOM 886 C C . MET A 1 110 ? -22.132 9.061 15.334 1.00 92.44 110 MET A C 1
ATOM 888 O O . MET A 1 110 ? -22.191 10.069 16.037 1.00 92.44 110 MET A O 1
ATOM 892 N N . GLN A 1 111 ? -20.962 8.554 14.934 1.00 90.50 111 GLN A N 1
ATOM 893 C CA . GLN A 1 111 ? -19.675 9.160 15.298 1.00 90.50 111 GLN A CA 1
ATOM 894 C C . GLN A 1 111 ? -19.489 10.545 14.672 1.00 90.50 111 GLN A C 1
ATOM 896 O O . GLN A 1 111 ? -18.985 11.446 15.339 1.00 90.50 111 GLN A O 1
ATOM 901 N N . LEU A 1 112 ? -19.930 10.731 13.426 1.00 90.62 112 LEU A N 1
ATOM 902 C CA . LEU A 1 112 ? -19.903 12.024 12.749 1.00 90.62 112 LEU A CA 1
ATOM 903 C C . LEU A 1 112 ? -20.764 13.048 13.490 1.00 90.62 112 LEU A C 1
ATO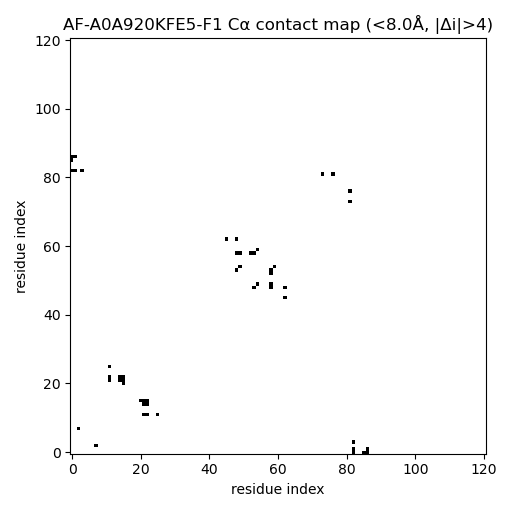M 905 O O . LEU A 1 112 ? -20.302 14.157 13.738 1.00 90.62 112 LEU A O 1
ATOM 909 N N . GLN A 1 113 ? -21.977 12.667 13.894 1.00 92.19 113 GLN A N 1
ATOM 910 C CA . GLN A 1 113 ? -22.863 13.538 14.664 1.00 92.19 113 GLN A CA 1
ATOM 911 C C . GLN A 1 113 ? -22.212 13.962 15.988 1.00 92.19 113 GLN A C 1
ATOM 913 O O . GLN A 1 113 ? -22.161 15.148 16.305 1.00 92.19 113 GLN A O 1
ATOM 918 N N . ARG A 1 114 ? -21.621 13.002 16.710 1.00 91.81 114 ARG A N 1
ATOM 919 C CA . ARG A 1 114 ? -20.912 13.258 17.970 1.00 91.81 114 ARG A CA 1
ATOM 920 C C . ARG A 1 114 ? -19.698 14.172 17.787 1.00 91.81 114 ARG A C 1
ATOM 922 O O . ARG A 1 114 ? -19.444 15.026 18.631 1.00 91.81 114 ARG A O 1
ATOM 929 N N . TYR A 1 115 ? -18.947 13.999 16.697 1.00 90.44 115 TYR A N 1
ATOM 930 C CA . TYR A 1 115 ? -17.831 14.879 16.355 1.00 90.44 115 TYR A CA 1
ATO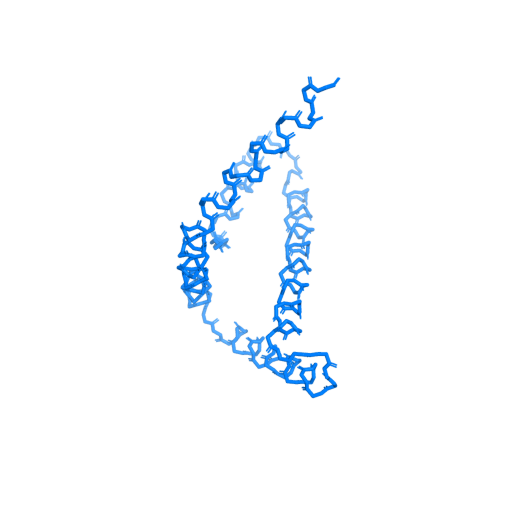M 931 C C . TYR A 1 115 ? -18.334 16.296 16.065 1.00 90.44 115 TYR A C 1
ATOM 933 O O . TYR A 1 115 ? -17.851 17.241 16.674 1.00 90.44 115 TYR A O 1
ATOM 941 N N . LEU A 1 116 ? -19.358 16.447 15.220 1.00 92.56 116 LEU A N 1
ATOM 942 C CA . LEU A 1 116 ? -19.933 17.751 14.883 1.00 92.56 116 LEU A CA 1
ATOM 943 C C . LEU A 1 116 ? -20.477 18.499 16.105 1.00 92.56 116 LEU A C 1
ATOM 945 O O . LEU A 1 116 ? -20.302 19.710 16.192 1.00 92.56 116 LEU A O 1
ATOM 949 N N . GLU A 1 117 ? -21.088 17.800 17.059 1.00 93.25 117 GLU A N 1
ATOM 950 C CA . GLU A 1 117 ? -21.542 18.388 18.325 1.00 93.25 117 GLU A CA 1
ATOM 951 C C . GLU A 1 117 ? -20.378 18.859 19.209 1.00 93.25 117 GLU A C 1
ATOM 953 O O . GLU A 1 117 ? -20.482 19.903 19.851 1.00 93.25 117 GLU A O 1
ATOM 958 N N . ALA A 1 118 ? -19.257 18.133 19.215 1.00 89.50 118 ALA A N 1
ATOM 959 C CA . ALA A 1 118 ? -18.086 18.475 20.018 1.00 89.50 118 ALA A CA 1
ATOM 960 C C . ALA A 1 118 ? -17.348 19.731 19.521 1.00 89.50 118 ALA A C 1
ATOM 962 O O . ALA A 1 118 ? -16.819 20.470 20.343 1.00 89.50 118 ALA A O 1
ATOM 963 N N . ILE A 1 119 ? -17.319 19.986 18.206 1.00 92.19 119 ILE A N 1
ATOM 964 C CA . ILE A 1 119 ? -16.628 21.158 17.622 1.00 92.19 119 ILE A CA 1
ATOM 965 C C . ILE A 1 119 ? -17.532 22.406 17.599 1.00 92.19 119 ILE A C 1
ATOM 967 O O . ILE A 1 119 ? -17.076 23.493 17.264 1.00 92.19 119 ILE A O 1
ATOM 971 N N . LYS A 1 120 ? -18.833 22.257 17.887 1.00 79.56 120 LYS A N 1
ATOM 972 C CA . LYS A 1 120 ? -19.809 23.362 17.879 1.00 79.56 120 LYS A CA 1
ATOM 973 C C . LYS A 1 120 ? -19.878 24.124 19.212 1.00 79.56 120 LYS A C 1
ATOM 975 O O . LYS A 1 120 ? -20.635 25.089 19.299 1.00 79.56 120 LYS A O 1
ATOM 980 N N . LYS A 1 121 ? -19.143 23.666 20.230 1.00 51.22 121 LYS A N 1
ATOM 981 C CA . LYS A 1 121 ? -18.877 24.382 21.487 1.00 51.22 121 LYS A CA 1
ATOM 982 C C . LYS A 1 121 ? -17.645 25.261 21.342 1.00 51.22 121 LYS A C 1
ATOM 984 O O . LYS A 1 121 ? -17.663 26.341 21.965 1.00 51.22 121 LYS A O 1
#

Foldseek 3Di:
DDPPVVVLVVVLVVCVVPDPPVNVVSVVVVVVVVVVVVVVVVVVVVVVQCVPPNDDPVSVVVVVVVVVVVVVVVVVDDPVVVNVVVVVVVVVVVVVVVVVCVVCVVVVVVVVVVVVVVVVD

Solvent-accessible surface area (backbone atoms only — not comparable to full-atom values): 6890 Å² total; per-residue (Å²): 124,87,80,50,71,70,66,59,48,51,57,47,58,55,42,50,74,79,34,87,71,39,54,62,56,50,50,53,50,51,52,53,50,50,52,54,50,52,52,52,54,52,51,51,50,54,51,53,49,39,69,75,66,39,96,42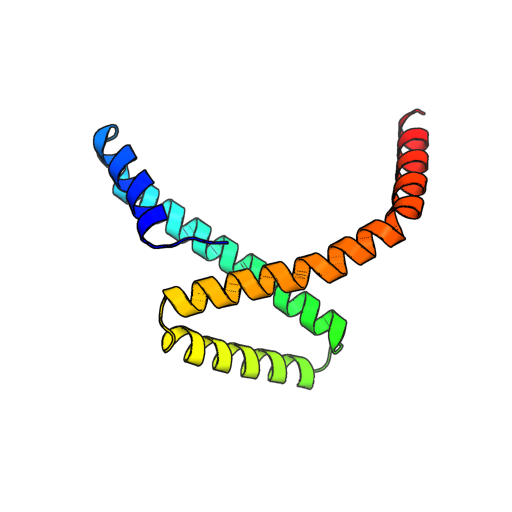,78,66,47,56,51,51,50,54,51,50,51,52,52,51,50,55,49,56,72,73,45,55,72,69,58,53,51,56,50,49,43,49,52,53,54,61,55,47,53,62,50,53,54,48,49,62,72,40,42,68,58,52,53,53,53,50,51,55,49,57,59,64,75,72,112

Mean predicted aligned error: 10.24 Å

Radius of gyration: 20.86 Å; Cα contacts (8 Å, |Δi|>4): 26; chains: 1; bounding box: 40×42×49 Å